Protein AF-A0A2I0R684-F1 (afdb_monomer)

Sequence (106 aa):
MKKSKRINSLRTTIFYTMIIFLVACSAKPKADFSWTPLEPKAGEEVSFNNLSIDAKKYSWNLGNMSISDDDNPVHVYESAGEHIIDLTASKGLRSDTKTKTIIITE

Nearest PDB structures (foldseek):
  1l0q-assembly4_D  TM=9.367E-01  e=4.112E-07  Methanosarcina mazei S-6
  6aem-assembly2_B  TM=8.739E-01  e=1.362E-05  Vibrio anguillarum
  2kzw-assembly1_A  TM=8.003E-01  e=1.136E-04  Methanosarcina mazei
  7kv7-assembly1_AAA  TM=8.764E-01  e=5.575E-04  Bacteroides fluxus YIT 12057
  7wmp-assembly1_B  TM=5.508E-01  e=5.750E-03  Helicobacter phage KHP30

Organism: NCBI:txid2058658

Radius of gyration: 23.45 Å; Cα contacts (8 Å, |Δi|>4): 205; chains: 1; bounding box: 71×17×56 Å

Foldseek 3Di:
DDPPDPPVVVVVVVVVVVVVVVPPPQDFKAWDKDWPPQAAAAQDKIKIATPIDSFDWKWKDFAPNDIDGDNIDIDGHNDFAKGKMKIWGGDPPHIDIDIDIGTHHD

Structure (mmCIF, N/CA/C/O backbone):
data_AF-A0A2I0R684-F1
#
_entry.id   AF-A0A2I0R684-F1
#
loop_
_atom_site.group_PDB
_atom_site.id
_atom_site.type_symbol
_atom_site.label_atom_id
_atom_site.label_alt_id
_atom_site.label_comp_id
_atom_site.label_asym_id
_atom_site.label_entity_id
_atom_site.label_seq_id
_atom_site.pdbx_PDB_ins_code
_atom_site.Cartn_x
_atom_site.Cartn_y
_atom_site.Cartn_z
_atom_site.occupancy
_atom_site.B_iso_or_equiv
_atom_site.auth_seq_id
_atom_site.auth_comp_id
_atom_site.auth_asym_id
_atom_site.auth_atom_id
_atom_site.pdbx_PDB_model_num
ATOM 1 N N . MET A 1 1 ? 57.285 -2.534 -39.889 1.00 48.91 1 MET A N 1
ATOM 2 C CA . MET A 1 1 ? 56.121 -3.358 -39.488 1.00 48.91 1 MET A CA 1
ATOM 3 C C . MET A 1 1 ? 55.386 -2.697 -38.311 1.00 48.91 1 MET A C 1
ATOM 5 O O . MET A 1 1 ? 55.721 -2.956 -37.169 1.00 48.91 1 MET A O 1
ATOM 9 N N . LYS A 1 2 ? 54.456 -1.758 -38.556 1.00 50.09 2 LYS A N 1
ATOM 10 C CA . LYS A 1 2 ? 53.633 -1.104 -37.506 1.00 50.09 2 LYS A CA 1
ATOM 11 C C . LYS A 1 2 ? 52.315 -0.591 -38.115 1.00 50.09 2 LYS A C 1
ATOM 13 O O . LYS A 1 2 ? 52.110 0.602 -38.283 1.00 50.09 2 LYS A O 1
ATOM 18 N N . LYS A 1 3 ? 51.420 -1.505 -38.492 1.00 47.38 3 LYS A N 1
ATOM 19 C CA . LYS A 1 3 ? 50.031 -1.182 -38.870 1.00 47.38 3 LYS A CA 1
ATOM 20 C C . LYS A 1 3 ? 49.087 -2.259 -38.335 1.00 47.38 3 LYS A C 1
ATOM 22 O O . LYS A 1 3 ? 48.511 -3.013 -39.097 1.00 47.38 3 LYS A O 1
ATOM 27 N N . SER A 1 4 ? 48.966 -2.368 -37.014 1.00 52.47 4 SER A N 1
ATOM 28 C CA . SER A 1 4 ? 47.853 -3.104 -36.393 1.00 52.47 4 SER A CA 1
ATOM 29 C C . SER A 1 4 ? 47.712 -2.734 -34.916 1.00 52.47 4 SER A C 1
ATOM 31 O O . SER A 1 4 ? 48.008 -3.511 -34.018 1.00 52.47 4 SER A O 1
ATOM 33 N N . LYS A 1 5 ? 47.342 -1.480 -34.639 1.00 51.53 5 LYS A N 1
ATOM 34 C CA . LYS A 1 5 ? 46.867 -1.076 -33.300 1.00 51.53 5 LYS A CA 1
ATOM 35 C C . LYS A 1 5 ? 45.557 -0.281 -33.328 1.00 51.53 5 LYS A C 1
ATOM 37 O O . LYS A 1 5 ? 45.012 0.013 -32.276 1.00 51.53 5 LYS A O 1
ATOM 42 N N . ARG A 1 6 ? 45.013 0.033 -34.513 1.00 53.38 6 ARG A N 1
ATOM 43 C CA . ARG A 1 6 ? 43.785 0.840 -34.660 1.00 53.38 6 ARG A CA 1
ATOM 44 C C . ARG A 1 6 ? 42.494 0.029 -34.848 1.00 53.38 6 ARG A C 1
ATOM 46 O O . ARG A 1 6 ? 41.430 0.623 -34.904 1.00 53.38 6 ARG A O 1
ATOM 5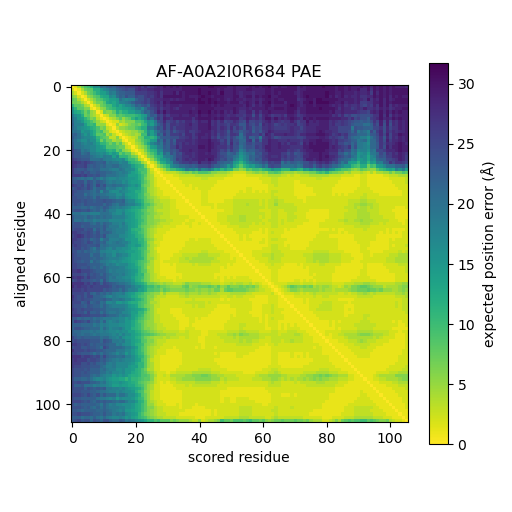3 N N . ILE A 1 7 ? 42.562 -1.305 -34.900 1.00 51.78 7 ILE A N 1
ATOM 54 C CA . ILE A 1 7 ? 41.391 -2.167 -35.178 1.00 51.78 7 ILE A CA 1
ATOM 55 C C . ILE A 1 7 ? 40.772 -2.754 -33.889 1.00 51.78 7 ILE A C 1
ATOM 57 O O . ILE A 1 7 ? 39.577 -3.032 -33.852 1.00 51.78 7 ILE A O 1
ATOM 61 N N . ASN A 1 8 ? 41.535 -2.845 -32.791 1.00 43.12 8 ASN A N 1
ATOM 62 C CA . ASN A 1 8 ? 41.051 -3.413 -31.521 1.00 43.12 8 ASN A CA 1
ATOM 63 C C . ASN A 1 8 ? 40.379 -2.385 -30.598 1.00 43.12 8 ASN A C 1
ATOM 65 O O . ASN A 1 8 ? 39.687 -2.774 -29.669 1.00 43.12 8 ASN A O 1
ATOM 69 N N . SER A 1 9 ? 40.555 -1.085 -30.858 1.00 54.78 9 SER A N 1
ATOM 70 C CA . SER A 1 9 ? 39.943 -0.018 -30.052 1.00 54.78 9 SER A CA 1
ATOM 71 C C . SER A 1 9 ? 38.490 0.258 -30.441 1.00 54.78 9 SER A C 1
ATOM 73 O O . SER A 1 9 ? 37.718 0.692 -29.599 1.00 54.78 9 SER A O 1
ATOM 75 N N . LEU A 1 10 ? 38.102 0.001 -31.695 1.00 49.41 10 LEU A N 1
ATOM 76 C CA . LEU A 1 10 ? 36.754 0.301 -32.189 1.00 49.41 10 LEU A CA 1
ATOM 77 C C . LEU A 1 10 ? 35.751 -0.804 -31.831 1.00 49.41 10 LEU A C 1
ATOM 79 O O . LEU A 1 10 ? 34.600 -0.510 -31.544 1.00 49.41 10 LEU A O 1
ATOM 83 N N . ARG A 1 11 ? 36.193 -2.070 -31.783 1.00 58.22 11 ARG A N 1
ATOM 84 C CA . ARG A 1 11 ? 35.354 -3.223 -31.407 1.00 58.22 11 ARG A CA 1
ATOM 85 C C . ARG A 1 11 ? 34.887 -3.163 -29.954 1.00 58.22 11 ARG A C 1
ATOM 87 O O . ARG A 1 11 ? 33.728 -3.450 -29.684 1.00 58.22 11 ARG A O 1
ATOM 94 N N . THR A 1 12 ? 35.758 -2.732 -29.045 1.00 52.97 12 THR A N 1
ATOM 95 C CA . THR A 1 12 ? 35.425 -2.572 -27.624 1.00 52.97 12 THR A CA 1
ATOM 96 C C . THR A 1 12 ? 34.512 -1.370 -27.406 1.00 52.97 12 THR A C 1
ATOM 98 O O . THR A 1 12 ? 33.521 -1.494 -26.700 1.00 52.97 12 THR A O 1
ATOM 101 N N . THR A 1 13 ? 34.771 -0.234 -28.067 1.00 55.47 13 THR A N 1
ATOM 102 C CA . THR A 1 13 ? 33.887 0.939 -27.993 1.00 55.47 13 THR A CA 1
ATOM 103 C C . THR A 1 13 ? 32.522 0.668 -28.614 1.00 55.47 13 THR A C 1
ATOM 105 O O . THR A 1 13 ? 31.542 1.055 -28.006 1.00 55.47 13 THR A O 1
ATOM 108 N N . ILE A 1 14 ? 32.427 -0.031 -29.752 1.00 55.34 14 ILE A N 1
ATOM 109 C CA . ILE A 1 14 ? 31.143 -0.398 -30.375 1.00 55.34 14 ILE A CA 1
ATOM 110 C C . ILE A 1 14 ? 30.334 -1.338 -29.471 1.00 55.34 14 ILE A C 1
ATOM 112 O O . ILE A 1 14 ? 29.132 -1.151 -29.346 1.00 55.34 14 ILE A O 1
ATOM 116 N N . PHE A 1 15 ? 30.965 -2.302 -28.792 1.00 57.34 15 PHE A N 1
ATOM 117 C CA . PHE A 1 15 ? 30.269 -3.137 -27.804 1.00 57.34 15 PHE A CA 1
ATOM 118 C C . PHE A 1 15 ? 29.835 -2.327 -26.577 1.00 57.34 15 PHE A C 1
ATOM 120 O O . PHE A 1 15 ? 28.708 -2.479 -26.126 1.00 57.34 15 PHE A O 1
ATOM 127 N N . TYR A 1 16 ? 30.686 -1.433 -26.064 1.00 55.34 16 TYR A N 1
ATOM 128 C CA . TYR A 1 16 ? 30.346 -0.557 -24.939 1.00 55.34 16 TYR A CA 1
ATOM 129 C C . TYR A 1 16 ? 29.248 0.451 -25.294 1.00 55.34 16 TYR A C 1
ATOM 131 O O . TYR A 1 16 ? 28.333 0.632 -24.504 1.00 55.34 16 TYR A O 1
ATOM 139 N N . THR A 1 17 ? 29.277 1.078 -26.472 1.00 57.62 17 THR A N 1
ATOM 140 C CA . THR A 1 17 ? 28.223 2.002 -26.909 1.00 57.62 17 THR A CA 1
ATOM 141 C C . THR A 1 17 ? 26.946 1.259 -27.272 1.00 57.62 17 THR A C 1
ATOM 143 O O . THR A 1 17 ? 25.881 1.756 -26.947 1.00 57.62 17 THR A O 1
ATOM 146 N N . MET A 1 18 ? 27.011 0.057 -27.849 1.00 54.44 18 MET A N 1
ATOM 147 C CA . MET A 1 18 ? 25.839 -0.793 -28.089 1.00 54.44 18 MET A CA 1
ATOM 148 C C . MET A 1 18 ? 25.226 -1.308 -26.776 1.00 54.44 18 MET A C 1
ATOM 150 O O . MET A 1 18 ? 24.007 -1.328 -26.662 1.00 54.44 18 MET A O 1
ATOM 154 N N . ILE A 1 19 ? 26.040 -1.635 -25.762 1.00 54.41 19 ILE A N 1
ATOM 155 C CA . ILE A 1 19 ? 25.589 -1.968 -24.396 1.00 54.41 19 ILE A CA 1
ATOM 156 C C . ILE A 1 19 ? 24.979 -0.741 -23.697 1.00 54.41 19 ILE A C 1
ATOM 158 O O . ILE A 1 19 ? 23.944 -0.865 -23.049 1.00 54.41 19 ILE A O 1
ATOM 162 N N . ILE A 1 20 ? 25.566 0.450 -23.861 1.00 52.94 20 ILE A N 1
ATOM 163 C CA . ILE A 1 20 ? 25.057 1.708 -23.282 1.00 52.94 20 ILE A CA 1
ATOM 164 C C . ILE A 1 20 ? 23.783 2.187 -24.010 1.00 52.94 20 ILE A C 1
ATOM 166 O O . ILE A 1 20 ? 22.908 2.775 -23.381 1.00 52.94 20 ILE A O 1
ATOM 170 N N . PHE A 1 21 ? 23.623 1.878 -25.303 1.00 50.19 21 PHE A N 1
ATOM 171 C CA . PHE A 1 21 ? 22.426 2.189 -26.100 1.00 50.19 21 PHE 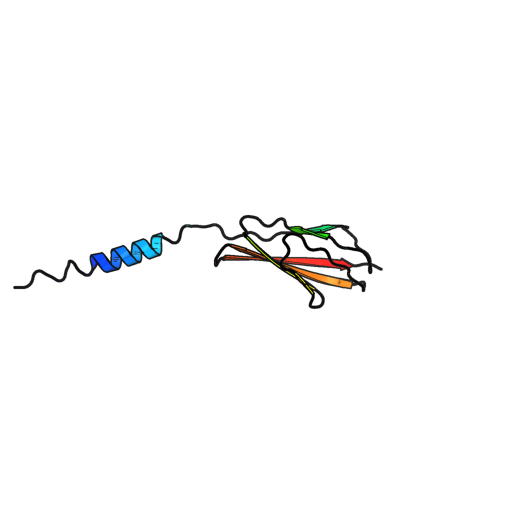A CA 1
ATOM 172 C C . PHE A 1 21 ? 21.302 1.147 -25.938 1.00 50.19 21 PHE A C 1
ATOM 174 O O . PHE A 1 21 ? 20.147 1.441 -26.237 1.00 50.19 21 PHE A O 1
ATOM 181 N N . LEU A 1 22 ? 21.606 -0.053 -25.418 1.00 49.78 22 LEU A N 1
ATOM 182 C CA . LEU A 1 22 ? 20.600 -1.071 -25.081 1.00 49.78 22 LEU A CA 1
ATOM 183 C C . LEU A 1 22 ? 19.834 -0.760 -23.788 1.00 49.78 22 LEU A C 1
ATOM 185 O O . LEU A 1 22 ? 18.901 -1.483 -23.433 1.00 49.78 22 LEU A O 1
ATOM 189 N N . VAL A 1 23 ? 20.180 0.326 -23.090 1.00 57.75 23 VAL A N 1
ATOM 190 C CA . VAL A 1 23 ? 19.320 0.901 -22.055 1.00 57.75 23 VAL A CA 1
ATOM 191 C C . VAL A 1 23 ? 18.203 1.661 -22.762 1.00 57.75 23 VAL A C 1
ATOM 193 O O . VAL A 1 23 ? 18.174 2.889 -22.812 1.00 57.75 23 VAL A O 1
ATOM 196 N N . ALA A 1 24 ? 17.270 0.904 -23.340 1.00 55.91 24 ALA A N 1
ATOM 197 C CA . ALA A 1 24 ? 15.999 1.440 -23.781 1.00 55.91 24 ALA A CA 1
ATOM 198 C C . ALA A 1 24 ? 15.414 2.279 -22.636 1.00 55.91 24 ALA A C 1
ATOM 200 O O . ALA A 1 24 ? 15.396 1.851 -21.472 1.00 55.91 24 ALA A O 1
ATOM 201 N N . CYS A 1 25 ? 14.959 3.482 -22.978 1.00 53.25 25 CYS A N 1
ATOM 202 C CA . CYS A 1 25 ? 14.196 4.373 -22.118 1.00 53.25 25 CYS A CA 1
ATOM 203 C C . CYS A 1 25 ? 12.858 3.698 -21.758 1.00 53.25 25 CYS A C 1
ATOM 205 O O . CYS A 1 25 ? 11.803 4.058 -22.264 1.00 53.25 25 CYS A O 1
ATOM 207 N N . SER A 1 26 ? 12.884 2.635 -20.953 1.00 63.00 26 SER A N 1
ATOM 208 C CA . SER A 1 26 ? 11.675 2.115 -20.332 1.00 63.00 26 SER A CA 1
ATOM 209 C C . SER A 1 26 ? 11.309 3.116 -19.254 1.00 63.00 26 SER A C 1
ATOM 211 O O . SER A 1 26 ? 12.113 3.363 -18.347 1.00 63.00 26 SER A O 1
ATOM 213 N N . ALA A 1 27 ? 10.114 3.689 -19.375 1.00 78.06 27 ALA A N 1
ATOM 214 C CA . ALA A 1 27 ? 9.525 4.514 -18.337 1.00 78.06 27 ALA A CA 1
ATOM 215 C C . ALA A 1 27 ? 9.608 3.779 -16.988 1.00 78.06 27 ALA A C 1
ATOM 217 O O . ALA A 1 27 ? 9.550 2.544 -16.928 1.00 78.06 27 ALA A O 1
ATOM 218 N N . LYS A 1 28 ? 9.838 4.534 -15.910 1.00 88.12 28 LYS A N 1
ATOM 219 C CA . LYS A 1 28 ? 9.709 3.979 -14.563 1.00 88.12 28 LYS A CA 1
ATOM 220 C C . LYS A 1 28 ? 8.221 3.717 -14.285 1.00 88.12 28 LYS A C 1
ATOM 222 O O . LYS A 1 28 ? 7.398 4.496 -14.777 1.00 88.12 28 LYS A O 1
ATOM 227 N N . PRO A 1 29 ? 7.874 2.677 -13.508 1.00 96.31 29 PRO A N 1
ATOM 228 C CA . PRO A 1 29 ? 6.513 2.540 -13.013 1.00 96.31 29 PRO A CA 1
ATOM 229 C C . PRO A 1 29 ? 6.107 3.802 -12.242 1.00 96.31 29 PRO A C 1
ATOM 231 O O . PRO A 1 29 ? 6.958 4.537 -11.735 1.00 96.31 29 PRO A O 1
ATOM 234 N N . LYS A 1 30 ? 4.806 4.056 -12.166 1.00 97.31 30 LYS A N 1
ATOM 235 C CA . LYS A 1 30 ? 4.224 5.084 -11.304 1.00 97.31 30 LYS A CA 1
ATOM 236 C C . LYS A 1 30 ? 3.301 4.390 -10.320 1.00 97.31 30 LYS A C 1
ATOM 238 O O . LYS A 1 30 ? 2.295 3.835 -10.755 1.00 97.31 30 LYS A O 1
ATOM 243 N N . ALA A 1 31 ? 3.638 4.423 -9.038 1.00 98.50 31 ALA A N 1
ATOM 244 C CA . ALA A 1 31 ? 2.803 3.831 -8.004 1.00 98.50 31 ALA A CA 1
ATOM 245 C C . ALA A 1 31 ? 1.635 4.763 -7.656 1.00 98.50 31 ALA A C 1
ATOM 247 O O . ALA A 1 31 ? 1.815 5.966 -7.441 1.00 98.50 31 ALA A O 1
ATOM 248 N N . ASP A 1 32 ? 0.431 4.207 -7.595 1.00 98.62 32 ASP A N 1
ATOM 249 C CA . ASP A 1 32 ? -0.739 4.870 -7.024 1.00 98.62 32 ASP A CA 1
ATOM 250 C C . ASP A 1 32 ? -1.766 3.825 -6.590 1.00 98.62 32 ASP A C 1
ATOM 252 O O . ASP A 1 32 ? -1.758 2.695 -7.079 1.00 98.62 32 ASP A O 1
ATOM 256 N N . PHE A 1 33 ? -2.647 4.197 -5.670 1.00 98.75 33 PHE A N 1
ATOM 257 C CA . PHE A 1 33 ? -3.690 3.306 -5.168 1.00 98.75 33 PHE A CA 1
ATOM 258 C C . PHE A 1 33 ? -4.844 4.062 -4.519 1.00 98.75 33 PHE A C 1
ATOM 260 O O . PHE A 1 33 ? -4.728 5.237 -4.178 1.00 98.75 33 PHE A O 1
ATOM 267 N N . SER A 1 34 ? -5.952 3.373 -4.308 1.00 98.62 34 SER A N 1
ATOM 268 C CA . SER A 1 34 ? -7.086 3.819 -3.502 1.00 98.62 34 SER A CA 1
ATOM 269 C C . SER A 1 34 ? -7.516 2.700 -2.557 1.00 98.62 34 SER A C 1
ATOM 271 O O . SER A 1 34 ? -6.993 1.590 -2.632 1.00 98.62 34 SER A O 1
ATOM 273 N N . TRP A 1 35 ? -8.477 2.978 -1.685 1.00 98.56 35 TRP A N 1
ATOM 274 C CA . TRP A 1 35 ? -9.105 1.969 -0.839 1.00 98.56 35 TRP A CA 1
ATOM 275 C C . TRP A 1 35 ? -10.616 2.196 -0.757 1.00 98.56 35 TRP A C 1
ATOM 277 O O . TRP A 1 35 ? -11.128 3.236 -1.181 1.00 98.56 35 TRP A O 1
ATOM 287 N N . THR A 1 36 ? -11.347 1.200 -0.270 1.00 98.12 36 THR A N 1
ATOM 288 C CA . THR A 1 36 ? -12.788 1.267 -0.003 1.00 98.12 36 THR A CA 1
ATOM 289 C C . THR A 1 36 ? -13.091 0.441 1.249 1.00 98.12 36 THR A C 1
ATOM 291 O O . THR A 1 36 ? -12.533 -0.652 1.361 1.00 98.12 36 THR A O 1
ATOM 294 N N . PRO A 1 37 ? -13.944 0.931 2.168 1.00 98.06 37 PRO A N 1
ATOM 295 C CA . PRO A 1 37 ? -14.674 2.213 2.140 1.00 98.06 37 PRO A CA 1
ATOM 296 C C . PRO A 1 37 ? -13.769 3.440 2.360 1.00 98.06 37 PRO A C 1
ATOM 298 O O . PRO A 1 37 ? -12.621 3.302 2.760 1.00 98.06 37 PRO A O 1
ATOM 301 N N . LEU A 1 38 ? -14.264 4.649 2.058 1.00 96.62 38 LEU A N 1
ATOM 302 C CA . LEU A 1 38 ? -13.485 5.891 2.216 1.00 96.62 38 LEU A CA 1
ATOM 303 C C . LEU A 1 38 ? -13.196 6.213 3.693 1.00 96.62 38 LEU A C 1
ATOM 305 O O . LEU A 1 38 ? -12.120 6.718 4.006 1.00 96.62 38 LEU A O 1
ATOM 309 N N . GLU A 1 39 ? -14.148 5.884 4.566 1.00 97.25 39 GLU A N 1
ATOM 310 C CA . GLU A 1 39 ? -14.102 6.074 6.020 1.00 97.25 39 GLU A CA 1
ATOM 311 C C . GLU A 1 39 ? -14.324 4.715 6.712 1.00 97.25 39 GLU A C 1
ATOM 313 O O . GLU A 1 39 ? -15.436 4.423 7.152 1.00 97.25 39 GLU A O 1
ATOM 318 N N . PRO A 1 40 ? -13.309 3.835 6.720 1.00 97.75 40 PRO A N 1
ATOM 319 C CA . PRO A 1 40 ? -13.410 2.504 7.317 1.00 97.75 40 PRO A CA 1
ATOM 320 C C . PRO A 1 40 ? -13.428 2.539 8.844 1.00 97.75 40 PRO A C 1
ATOM 322 O O . PRO A 1 40 ? -12.775 3.377 9.476 1.00 97.75 40 PRO A O 1
ATOM 325 N N . LYS A 1 41 ? -14.114 1.558 9.429 1.00 98.12 41 LYS A N 1
ATOM 326 C CA . LYS A 1 41 ? -14.168 1.351 10.880 1.00 98.12 41 LYS A CA 1
ATOM 327 C C . LYS A 1 41 ? -13.299 0.191 11.341 1.00 98.12 41 LYS A C 1
ATOM 329 O O . LYS A 1 41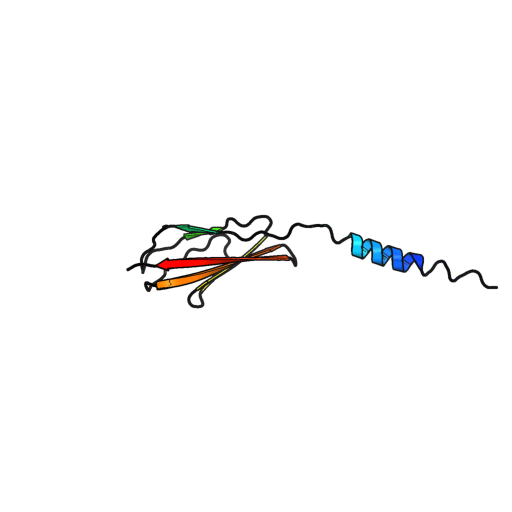 ? -12.949 -0.696 10.564 1.00 98.12 41 LYS A O 1
ATOM 334 N N . ALA A 1 42 ? -12.968 0.184 12.625 1.00 97.88 42 ALA A N 1
ATOM 335 C CA . ALA A 1 42 ? -12.294 -0.939 13.251 1.00 97.88 42 ALA A CA 1
ATOM 336 C C . ALA A 1 42 ? -13.125 -2.227 13.080 1.00 97.88 42 ALA A C 1
ATOM 338 O O . ALA A 1 42 ? -14.341 -2.233 13.275 1.00 97.88 42 ALA A O 1
ATOM 339 N N . GLY A 1 43 ? -12.468 -3.314 12.676 1.00 97.06 43 GLY A N 1
ATOM 340 C CA . GLY A 1 43 ? -13.106 -4.593 12.352 1.00 97.06 43 GLY A CA 1
ATOM 341 C C . GLY A 1 43 ? -13.797 -4.641 10.983 1.00 97.06 43 GLY A C 1
ATOM 342 O O . GLY A 1 43 ? -14.345 -5.681 10.619 1.00 97.06 43 GLY A O 1
ATOM 343 N N . GLU A 1 44 ? -13.773 -3.553 10.207 1.00 97.62 44 GLU A N 1
ATOM 344 C CA . GLU A 1 44 ? -14.275 -3.537 8.834 1.00 97.62 44 GLU A CA 1
ATOM 345 C C . GLU A 1 44 ? -13.199 -3.989 7.839 1.00 97.62 44 GLU A C 1
ATOM 347 O O . GLU A 1 44 ? -11.998 -3.762 8.012 1.00 97.62 44 GLU A O 1
ATOM 352 N N . GLU A 1 45 ? -13.650 -4.633 6.766 1.00 97.88 45 GLU A N 1
ATOM 353 C CA . GLU A 1 45 ? -12.798 -5.031 5.658 1.00 97.88 45 GLU A CA 1
ATOM 354 C C . GLU A 1 45 ? -12.469 -3.830 4.758 1.00 97.88 45 GLU A C 1
ATOM 356 O O . GLU A 1 45 ? -13.352 -3.183 4.194 1.00 97.88 45 GLU A O 1
ATOM 361 N N . VAL A 1 46 ? -11.176 -3.558 4.586 1.00 98.38 46 VAL A N 1
ATOM 362 C CA . VAL A 1 46 ? -10.647 -2.533 3.686 1.00 98.38 46 VAL A CA 1
ATOM 363 C C . VAL A 1 46 ? -10.084 -3.201 2.440 1.00 98.38 46 VAL A C 1
ATOM 365 O O . VAL A 1 46 ? -9.106 -3.947 2.494 1.00 98.38 46 VAL A O 1
ATOM 368 N N . SER A 1 47 ? -10.684 -2.893 1.294 1.00 98.56 47 SER A N 1
ATOM 369 C CA . SER A 1 47 ? -10.203 -3.328 -0.016 1.00 98.56 47 SER A CA 1
ATOM 370 C C . SER A 1 47 ? -9.283 -2.276 -0.621 1.00 98.56 47 SER A C 1
ATOM 372 O O . SER A 1 47 ? -9.704 -1.137 -0.836 1.00 98.56 47 SER A O 1
ATOM 374 N N . PHE A 1 48 ? -8.047 -2.649 -0.944 1.00 98.62 48 PHE A N 1
ATOM 375 C CA . PHE A 1 48 ? -7.094 -1.783 -1.634 1.00 98.62 48 PHE A CA 1
ATOM 376 C C . PHE A 1 48 ? -7.144 -2.026 -3.140 1.00 98.62 48 PHE A C 1
ATOM 378 O O . PHE A 1 48 ? -7.092 -3.160 -3.606 1.00 98.62 48 PHE A O 1
ATOM 385 N N . ASN A 1 49 ? -7.209 -0.942 -3.910 1.00 98.38 49 ASN A N 1
ATOM 386 C CA . ASN A 1 49 ? -7.232 -0.985 -5.366 1.00 98.38 49 ASN A CA 1
ATOM 387 C C . ASN A 1 49 ? -5.987 -0.309 -5.941 1.00 98.38 49 ASN A C 1
ATOM 389 O O . ASN A 1 49 ? -5.728 0.877 -5.719 1.00 98.38 49 ASN A O 1
ATOM 393 N N . ASN A 1 50 ? -5.229 -1.069 -6.712 1.00 98.38 50 ASN A N 1
ATOM 394 C CA . ASN A 1 50 ? -3.996 -0.643 -7.339 1.00 98.38 50 ASN A CA 1
ATOM 395 C C . ASN A 1 50 ? -4.264 0.156 -8.612 1.00 98.38 50 ASN A C 1
ATOM 397 O O . ASN A 1 50 ? -4.909 -0.307 -9.550 1.00 98.38 50 ASN A O 1
ATOM 401 N N . LEU A 1 51 ? -3.725 1.370 -8.648 1.00 98.50 51 LEU A N 1
ATOM 402 C CA . LEU A 1 51 ? -3.836 2.308 -9.764 1.00 98.50 51 LEU A CA 1
ATOM 403 C C . LEU A 1 51 ? -2.473 2.556 -10.424 1.00 98.5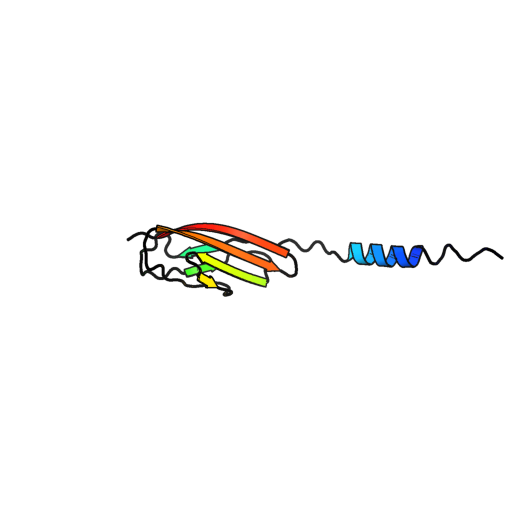0 51 LEU A C 1
ATOM 405 O O . LEU A 1 51 ? -2.290 3.536 -11.151 1.00 98.50 51 LEU A O 1
ATOM 409 N N . SER A 1 52 ? -1.498 1.689 -10.150 1.00 98.12 52 SER A N 1
ATOM 410 C CA . SER A 1 52 ? -0.136 1.846 -10.637 1.00 98.12 52 SER A CA 1
ATOM 411 C C . SER A 1 52 ? -0.054 1.655 -12.146 1.00 98.12 52 SER A C 1
ATOM 413 O O . SER A 1 52 ? -0.665 0.759 -12.727 1.00 98.12 52 SER A O 1
ATOM 415 N N . ILE A 1 53 ? 0.780 2.468 -12.786 1.00 96.62 53 ILE A N 1
ATOM 416 C CA . ILE A 1 53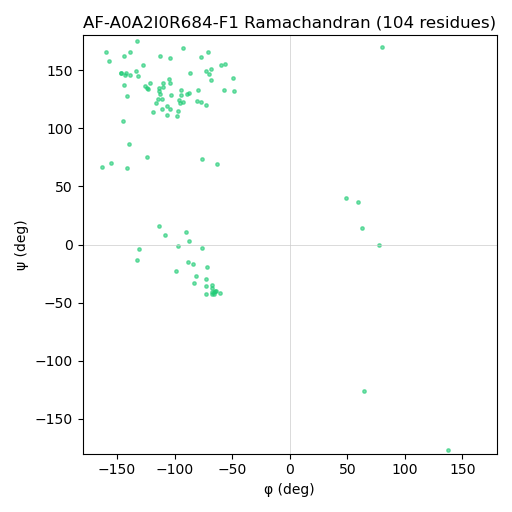 ? 0.981 2.462 -14.235 1.00 96.62 53 ILE A CA 1
ATOM 417 C C . ILE A 1 53 ? 2.378 1.923 -14.543 1.00 96.62 53 ILE A C 1
ATOM 419 O O . ILE A 1 53 ? 3.352 2.267 -13.877 1.00 96.62 53 ILE A O 1
ATOM 423 N N . ASP A 1 54 ? 2.469 1.096 -15.583 1.00 95.12 54 ASP A N 1
ATOM 424 C CA . ASP A 1 54 ? 3.711 0.503 -16.092 1.00 95.12 54 ASP A CA 1
ATOM 425 C C . ASP A 1 54 ? 4.492 -0.367 -15.084 1.00 95.12 54 ASP A C 1
ATOM 427 O O . ASP A 1 54 ? 5.723 -0.398 -15.080 1.00 95.12 54 ASP A O 1
ATOM 431 N N . ALA A 1 55 ? 3.771 -1.114 -14.244 1.00 96.38 55 ALA A N 1
ATOM 432 C CA . ALA A 1 55 ? 4.322 -2.071 -13.285 1.00 96.38 55 ALA A CA 1
ATOM 433 C C . ALA A 1 55 ? 3.966 -3.528 -13.640 1.00 96.38 55 ALA A C 1
ATOM 435 O O . ALA A 1 55 ? 3.090 -3.793 -14.464 1.00 96.38 55 ALA A O 1
ATOM 436 N N . LYS A 1 56 ? 4.702 -4.480 -13.058 1.00 95.94 56 LYS A N 1
ATOM 437 C CA . LYS A 1 56 ? 4.505 -5.934 -13.220 1.00 95.94 56 LYS A CA 1
ATOM 438 C C . LYS A 1 56 ? 4.511 -6.711 -11.906 1.00 95.94 56 LYS A C 1
ATOM 440 O O . LYS A 1 56 ? 4.190 -7.892 -11.919 1.00 95.94 56 LYS A O 1
ATOM 445 N N . LYS A 1 57 ? 4.949 -6.082 -10.820 1.00 97.69 57 LYS A N 1
ATOM 446 C CA . LYS A 1 57 ? 4.990 -6.648 -9.475 1.00 97.69 57 LYS A CA 1
ATOM 447 C C . LYS A 1 57 ? 4.629 -5.563 -8.478 1.00 97.69 57 LYS A C 1
ATOM 449 O O . LYS A 1 57 ? 5.000 -4.401 -8.687 1.00 97.69 57 LYS A O 1
ATOM 454 N N . TYR A 1 58 ? 3.988 -5.974 -7.398 1.00 98.38 58 TYR A N 1
ATOM 455 C CA . TYR A 1 58 ? 3.504 -5.101 -6.343 1.00 98.38 58 TYR A CA 1
ATOM 456 C C . TYR A 1 58 ? 3.926 -5.675 -5.003 1.00 98.38 58 TYR A C 1
ATOM 458 O O . TYR A 1 58 ? 4.023 -6.887 -4.854 1.00 98.38 58 TYR A O 1
ATOM 466 N N . SER A 1 59 ? 4.234 -4.789 -4.070 1.00 98.44 59 SER A N 1
ATOM 467 C CA . SER A 1 59 ? 4.465 -5.149 -2.683 1.00 98.44 59 SER A CA 1
ATOM 468 C C . SER A 1 59 ? 3.867 -4.056 -1.821 1.00 98.44 59 SER A C 1
ATOM 470 O O . SER A 1 59 ? 4.113 -2.866 -2.047 1.00 98.44 59 SER A O 1
ATOM 472 N N . TRP A 1 60 ? 3.044 -4.473 -0.880 1.00 98.62 60 TRP A N 1
ATOM 473 C CA . TRP A 1 60 ? 2.286 -3.626 0.012 1.00 98.62 60 TRP A CA 1
ATOM 474 C C . TRP A 1 60 ? 2.845 -3.754 1.416 1.00 98.62 60 TRP A C 1
ATOM 476 O O . TRP A 1 60 ? 3.054 -4.862 1.904 1.00 98.62 60 TRP A O 1
ATOM 486 N N . ASN A 1 61 ? 3.012 -2.623 2.085 1.00 98.25 61 ASN A N 1
ATOM 487 C CA . ASN A 1 61 ? 3.053 -2.540 3.534 1.00 98.25 61 ASN A CA 1
ATOM 488 C C . ASN A 1 61 ? 1.728 -1.922 3.972 1.00 98.25 61 ASN A C 1
ATOM 490 O O . ASN A 1 61 ? 1.466 -0.756 3.685 1.00 98.25 61 ASN A O 1
ATOM 494 N N . LEU A 1 62 ? 0.885 -2.717 4.621 1.00 97.50 62 LEU A N 1
ATOM 495 C CA . LEU A 1 62 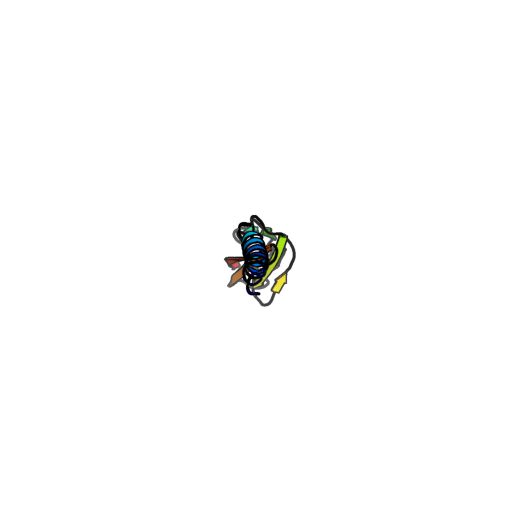? -0.462 -2.335 5.044 1.00 97.50 62 LEU A CA 1
ATOM 496 C C . LEU A 1 62 ? -0.470 -1.726 6.457 1.00 97.50 62 LEU A C 1
ATOM 498 O O . LEU A 1 62 ? -1.535 -1.527 7.038 1.00 97.50 62 LEU A O 1
ATOM 502 N N . GLY A 1 63 ? 0.706 -1.419 7.012 1.00 92.38 63 GLY A N 1
ATOM 503 C CA . GLY A 1 63 ? 0.866 -1.008 8.403 1.00 92.38 63 GLY A CA 1
ATOM 504 C C . GLY A 1 63 ? 0.860 -2.207 9.357 1.00 92.38 63 GLY A C 1
ATOM 505 O O . GLY A 1 63 ? 0.592 -3.341 8.967 1.00 92.38 63 GLY A O 1
ATOM 506 N N . ASN A 1 64 ? 1.212 -1.975 10.625 1.00 86.06 64 ASN A N 1
ATOM 507 C CA . ASN A 1 64 ? 1.202 -2.996 11.689 1.00 86.06 64 ASN A CA 1
ATOM 508 C C . ASN A 1 64 ? 1.901 -4.317 11.328 1.00 86.06 64 ASN A C 1
ATOM 510 O O . ASN A 1 64 ? 1.421 -5.394 11.672 1.00 86.06 64 ASN A O 1
ATOM 514 N N . MET A 1 65 ? 3.039 -4.239 10.628 1.00 87.62 65 MET A N 1
ATOM 515 C CA . MET A 1 65 ? 3.815 -5.404 10.168 1.00 87.62 65 MET A CA 1
ATOM 516 C C . MET A 1 65 ? 3.075 -6.315 9.170 1.00 87.62 65 MET A C 1
ATOM 518 O O . MET A 1 65 ? 3.534 -7.425 8.907 1.00 87.62 65 MET A O 1
ATOM 522 N N . SER A 1 66 ? 1.961 -5.860 8.595 1.00 93.50 66 SER A N 1
ATOM 523 C CA . SER A 1 66 ? 1.221 -6.596 7.571 1.00 93.50 66 SER A CA 1
ATOM 524 C C . SER A 1 66 ? 1.744 -6.248 6.183 1.00 93.50 66 SER A C 1
ATOM 526 O O . SER A 1 66 ? 1.864 -5.075 5.830 1.00 93.50 66 SER A O 1
ATOM 528 N N . ILE A 1 67 ? 2.041 -7.273 5.386 1.00 97.06 67 ILE A N 1
ATOM 529 C CA . ILE A 1 67 ? 2.508 -7.131 4.005 1.00 97.06 67 ILE A CA 1
ATOM 530 C C . ILE A 1 67 ? 1.658 -7.971 3.053 1.00 97.06 67 ILE A C 1
ATOM 532 O O . ILE A 1 67 ? 1.078 -8.975 3.464 1.00 97.06 67 ILE A O 1
ATOM 536 N N . SER A 1 68 ? 1.603 -7.578 1.783 1.00 97.75 68 SER A N 1
ATOM 537 C CA . SER A 1 68 ? 0.986 -8.379 0.721 1.00 97.75 68 SER A CA 1
ATOM 538 C C . SER A 1 68 ? 1.714 -8.177 -0.606 1.00 97.75 68 SER A C 1
ATOM 540 O O . SER A 1 68 ? 2.210 -7.089 -0.879 1.00 97.75 68 SER A O 1
ATOM 542 N N . ASP A 1 69 ? 1.751 -9.212 -1.440 1.00 97.81 69 ASP A N 1
ATOM 543 C CA . ASP A 1 69 ? 2.247 -9.140 -2.819 1.00 97.81 69 ASP A CA 1
ATOM 544 C C . ASP A 1 69 ? 1.105 -9.241 -3.850 1.00 97.81 69 ASP A C 1
ATOM 546 O O . ASP A 1 69 ? 1.353 -9.345 -5.053 1.00 97.81 69 ASP A O 1
ATOM 550 N N . ASP A 1 70 ? -0.151 -9.211 -3.387 1.00 98.19 70 ASP A N 1
ATOM 551 C CA . ASP A 1 70 ? -1.323 -9.236 -4.257 1.00 98.19 70 ASP A CA 1
ATOM 552 C C . ASP A 1 70 ? -1.448 -7.936 -5.055 1.00 98.19 70 ASP A C 1
ATOM 554 O O . ASP A 1 70 ? -1.096 -6.844 -4.597 1.00 98.19 70 ASP A O 1
ATOM 558 N N . ASP A 1 71 ? -2.039 -8.034 -6.246 1.00 97.62 71 ASP A N 1
ATOM 559 C CA . ASP A 1 71 ? -2.333 -6.856 -7.057 1.00 97.62 71 ASP A CA 1
ATOM 560 C C . ASP A 1 71 ? -3.287 -5.906 -6.319 1.00 97.62 71 ASP A C 1
ATOM 562 O O . ASP A 1 71 ? -3.068 -4.700 -6.358 1.00 97.62 71 ASP A O 1
ATOM 566 N N . ASN A 1 72 ? -4.310 -6.442 -5.641 1.00 98.12 72 ASN A N 1
ATOM 567 C CA . ASN A 1 72 ? -5.354 -5.703 -4.920 1.00 98.12 72 ASN A CA 1
ATOM 568 C C . ASN A 1 72 ? -5.678 -6.421 -3.592 1.00 98.12 72 ASN A C 1
ATOM 570 O O . ASN A 1 72 ? -6.558 -7.284 -3.577 1.00 98.12 72 ASN A O 1
ATOM 574 N N . PRO A 1 73 ? -4.940 -6.151 -2.501 1.00 98.25 73 PRO A N 1
ATOM 575 C CA . PRO A 1 73 ? -5.127 -6.857 -1.242 1.00 98.25 73 PRO A CA 1
ATOM 576 C C . PRO A 1 73 ? -6.359 -6.374 -0.481 1.00 98.25 73 PRO A C 1
ATOM 578 O O . PRO A 1 73 ? -6.862 -5.264 -0.667 1.00 98.25 73 PRO A O 1
ATOM 581 N N . VAL A 1 74 ? -6.786 -7.214 0.450 1.00 98.00 74 VAL A N 1
ATOM 582 C CA . VAL A 1 74 ? -7.858 -6.940 1.400 1.00 98.00 74 VAL A CA 1
ATOM 583 C C . VAL A 1 74 ? -7.291 -7.076 2.813 1.00 98.00 74 VAL A C 1
ATOM 585 O O . VAL A 1 74 ? -6.484 -7.971 3.070 1.00 98.00 74 VAL A O 1
ATOM 588 N N . HIS A 1 75 ? -7.671 -6.180 3.725 1.00 97.81 75 HIS A N 1
ATOM 589 C CA . HIS A 1 75 ? -7.165 -6.174 5.098 1.00 97.81 75 HIS A CA 1
ATOM 590 C C . HIS A 1 75 ? -8.211 -5.691 6.101 1.00 97.81 75 HIS A C 1
ATOM 592 O O . HIS A 1 75 ? -9.008 -4.817 5.783 1.00 97.81 75 HIS A O 1
ATOM 598 N N . VAL A 1 76 ? -8.170 -6.222 7.323 1.00 97.62 76 VAL A N 1
ATOM 599 C CA . VAL A 1 76 ? -9.036 -5.805 8.433 1.00 97.62 76 VAL A CA 1
ATOM 600 C C . VAL A 1 76 ? -8.170 -5.164 9.511 1.00 97.62 76 VAL A C 1
ATOM 602 O O . VAL A 1 76 ? -7.215 -5.776 9.989 1.00 97.62 76 VAL A O 1
ATOM 605 N N . TYR A 1 77 ? -8.507 -3.934 9.897 1.00 96.81 77 TYR A N 1
ATOM 606 C CA . TYR A 1 77 ? -7.833 -3.217 10.979 1.00 96.81 77 TYR A CA 1
ATOM 607 C C . TYR A 1 77 ? -8.635 -3.363 12.271 1.00 96.81 77 TYR A C 1
ATOM 609 O O . TYR A 1 77 ? -9.709 -2.790 12.396 1.00 96.81 77 TYR A O 1
ATOM 617 N N . GLU A 1 78 ? -8.111 -4.097 13.252 1.00 95.75 78 GLU A N 1
ATOM 618 C CA . GLU A 1 78 ? -8.814 -4.363 14.524 1.00 95.75 78 GLU A CA 1
ATOM 619 C C . GLU A 1 78 ? -8.909 -3.141 15.453 1.00 95.75 78 GLU A C 1
ATOM 621 O O . GLU A 1 78 ? -9.749 -3.096 16.349 1.00 95.75 78 GLU A O 1
ATOM 626 N N . SER A 1 79 ? -8.052 -2.140 15.245 1.00 95.38 79 SER A N 1
ATOM 627 C CA . SER A 1 79 ? -7.973 -0.949 16.092 1.00 95.38 79 SER A CA 1
ATOM 628 C C . SER A 1 79 ? -8.102 0.323 15.265 1.00 95.38 79 SER A C 1
ATOM 630 O O . SER A 1 79 ? -7.441 0.477 14.230 1.00 95.38 79 SER A O 1
ATOM 632 N N . ALA A 1 80 ? -8.891 1.265 15.781 1.00 97.12 80 ALA A N 1
ATOM 633 C CA . ALA A 1 80 ? -8.942 2.630 15.281 1.00 97.12 80 ALA A CA 1
ATOM 634 C C . ALA A 1 80 ? -7.563 3.310 15.371 1.00 97.12 80 ALA A C 1
ATOM 636 O O . ALA A 1 80 ? -6.724 2.958 16.206 1.00 97.12 80 ALA A O 1
ATOM 637 N N . GLY A 1 81 ? -7.333 4.296 14.508 1.00 96.81 81 GLY A N 1
ATOM 638 C CA . GLY A 1 81 ? -6.087 5.055 14.452 1.00 96.81 81 GLY A CA 1
ATOM 639 C C . GLY A 1 81 ? -5.591 5.315 13.034 1.00 96.81 81 GLY A C 1
ATOM 640 O O . GLY A 1 81 ? -6.235 4.969 12.043 1.00 96.81 81 GLY A O 1
ATOM 641 N N . GLU A 1 82 ? -4.427 5.950 12.949 1.00 97.06 82 GLU A N 1
ATOM 642 C CA . GLU A 1 82 ? -3.741 6.211 11.685 1.00 97.06 82 GLU A CA 1
ATOM 643 C C . GLU A 1 82 ? -2.849 5.030 11.301 1.00 97.06 82 GLU A C 1
ATOM 645 O O . GLU A 1 82 ? -2.016 4.587 12.093 1.00 97.06 82 GLU A O 1
ATOM 650 N N . HIS A 1 83 ? -2.973 4.562 10.059 1.00 96.56 83 HIS A N 1
ATOM 651 C CA . HIS A 1 83 ? -2.111 3.522 9.500 1.00 96.56 83 HIS A CA 1
ATOM 652 C C . HIS A 1 83 ? -1.436 4.046 8.234 1.00 96.56 83 HIS A C 1
ATOM 654 O O . HIS A 1 83 ? -2.068 4.671 7.378 1.00 96.56 83 HIS A O 1
ATOM 660 N N . ILE A 1 84 ? -0.127 3.823 8.122 1.00 97.81 84 ILE A N 1
ATOM 661 C CA . ILE A 1 84 ? 0.673 4.258 6.973 1.00 97.81 84 ILE A CA 1
ATOM 662 C C . ILE A 1 84 ? 0.767 3.096 5.992 1.00 97.81 84 ILE A C 1
ATOM 664 O O . ILE A 1 84 ? 1.252 2.024 6.353 1.00 97.81 84 ILE A O 1
ATOM 668 N N . ILE A 1 85 ? 0.314 3.332 4.763 1.00 98.38 85 ILE A N 1
ATOM 669 C CA . ILE A 1 85 ? 0.265 2.334 3.700 1.00 98.38 85 ILE A CA 1
ATOM 670 C C . ILE A 1 85 ? 1.281 2.687 2.628 1.00 98.38 85 ILE A C 1
ATOM 672 O O . ILE A 1 85 ? 1.208 3.778 2.055 1.00 98.38 85 ILE A O 1
ATOM 676 N N . ASP A 1 86 ? 2.165 1.744 2.313 1.00 98.38 86 ASP A N 1
ATOM 677 C CA . ASP A 1 86 ? 3.104 1.853 1.202 1.00 98.38 86 ASP A CA 1
ATOM 678 C C . ASP A 1 86 ? 2.767 0.832 0.117 1.00 98.38 86 ASP A C 1
ATOM 680 O O . ASP A 1 86 ? 2.666 -0.361 0.387 1.00 98.38 86 ASP A O 1
ATOM 684 N N . LEU A 1 87 ? 2.663 1.292 -1.128 1.00 98.69 87 LEU A N 1
ATOM 685 C CA . LEU A 1 87 ? 2.645 0.445 -2.317 1.00 98.69 87 LEU A CA 1
ATOM 686 C C . LEU A 1 87 ? 3.935 0.661 -3.099 1.00 98.69 87 LEU A C 1
ATOM 688 O O . LEU A 1 87 ? 4.156 1.744 -3.644 1.00 98.69 87 LEU A O 1
ATOM 692 N N . THR A 1 88 ? 4.752 -0.380 -3.221 1.00 98.50 88 THR A N 1
ATOM 693 C CA . THR A 1 88 ? 5.883 -0.424 -4.148 1.00 98.50 88 THR A CA 1
ATOM 694 C C . THR A 1 88 ? 5.482 -1.148 -5.428 1.00 98.50 88 THR A C 1
ATOM 696 O O . THR A 1 88 ? 5.246 -2.353 -5.433 1.00 98.50 88 THR A O 1
ATOM 699 N N . ALA A 1 89 ? 5.465 -0.419 -6.544 1.00 98.44 89 ALA A N 1
ATOM 700 C CA . ALA A 1 89 ? 5.205 -0.959 -7.872 1.00 98.44 89 ALA A CA 1
ATOM 701 C C . ALA A 1 89 ? 6.525 -1.091 -8.646 1.00 98.44 89 ALA A C 1
ATOM 703 O O . ALA A 1 89 ? 7.303 -0.138 -8.727 1.00 98.44 89 ALA A O 1
ATOM 704 N N . SER A 1 90 ? 6.808 -2.263 -9.224 1.00 97.19 90 SER A N 1
ATOM 705 C CA . SER A 1 90 ? 8.090 -2.532 -9.890 1.00 97.19 90 SER A CA 1
ATOM 706 C C . SER A 1 90 ? 7.958 -3.190 -11.264 1.00 97.19 90 SER A C 1
ATOM 708 O O . SER A 1 90 ? 7.020 -3.937 -11.552 1.00 97.19 90 SER A O 1
ATOM 710 N N . LYS A 1 91 ? 8.923 -2.890 -12.141 1.00 94.81 91 LYS A N 1
ATOM 711 C CA . LYS A 1 91 ? 9.072 -3.458 -13.487 1.00 94.81 91 LYS A CA 1
ATOM 712 C C . LYS A 1 91 ? 10.559 -3.613 -13.811 1.00 94.81 91 LYS A C 1
ATOM 714 O O . LYS A 1 91 ? 11.268 -2.643 -14.087 1.00 94.81 91 LYS A O 1
ATOM 719 N N . GLY A 1 92 ? 11.039 -4.856 -13.788 1.00 90.81 92 GLY A N 1
ATOM 720 C CA . GLY A 1 92 ? 12.466 -5.157 -13.927 1.00 90.81 92 GLY A CA 1
ATOM 721 C C . GLY A 1 92 ? 13.262 -4.583 -12.753 1.00 90.81 92 GLY A C 1
ATOM 722 O O . GLY A 1 92 ? 12.924 -4.835 -11.605 1.00 90.81 92 GLY A O 1
ATOM 723 N N . LEU A 1 93 ? 14.299 -3.794 -13.046 1.00 90.00 93 LEU A N 1
ATOM 724 C CA . LEU A 1 93 ? 15.137 -3.129 -12.035 1.00 90.00 93 LEU A CA 1
ATOM 725 C C . LEU A 1 93 ? 14.601 -1.755 -11.595 1.00 90.00 93 LEU A C 1
ATOM 727 O O . LEU A 1 93 ? 15.271 -1.050 -10.847 1.00 90.00 93 LEU A O 1
ATOM 731 N N . ARG A 1 94 ? 13.438 -1.331 -12.105 1.00 92.69 94 ARG A N 1
ATOM 732 C CA . ARG A 1 94 ? 12.836 -0.033 -11.783 1.00 92.69 94 ARG A CA 1
ATOM 733 C C . ARG A 1 94 ? 11.671 -0.220 -10.823 1.00 92.69 94 ARG A C 1
ATOM 735 O O . ARG A 1 94 ? 10.882 -1.151 -10.989 1.00 92.69 94 ARG A O 1
ATOM 742 N N . SER A 1 95 ? 11.532 0.707 -9.888 1.00 96.38 95 SER A N 1
ATOM 743 C CA . SER A 1 95 ? 10.412 0.771 -8.956 1.00 96.38 95 SER A CA 1
ATOM 744 C C . SER A 1 95 ? 10.014 2.215 -8.667 1.00 96.38 95 SER A C 1
ATOM 746 O O . SER A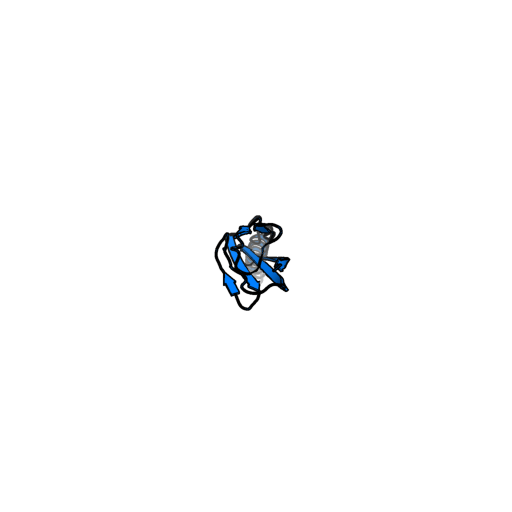 1 95 ? 10.764 3.156 -8.941 1.00 96.38 95 SER A O 1
ATOM 748 N N . ASP A 1 96 ? 8.809 2.365 -8.141 1.00 98.12 96 ASP A N 1
ATOM 749 C CA . ASP A 1 96 ? 8.263 3.598 -7.590 1.00 98.12 96 ASP A CA 1
ATOM 750 C C . ASP A 1 96 ? 7.411 3.216 -6.379 1.00 98.12 96 ASP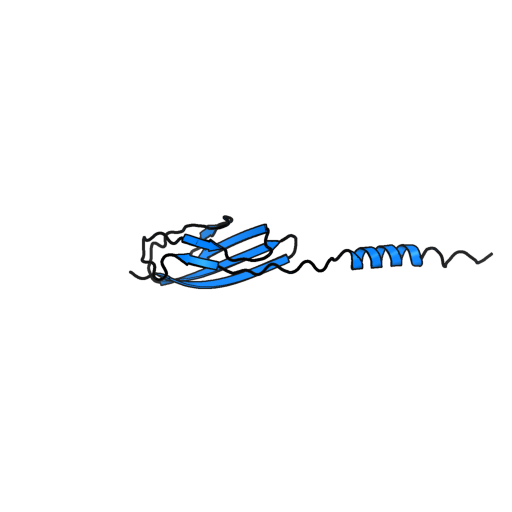 A C 1
ATOM 752 O O . ASP A 1 96 ? 6.808 2.138 -6.366 1.00 98.12 96 ASP A O 1
ATOM 756 N N . THR A 1 97 ? 7.389 4.072 -5.361 1.00 98.50 97 THR A N 1
ATOM 757 C CA . THR A 1 97 ? 6.639 3.821 -4.128 1.00 98.50 97 THR A CA 1
ATOM 758 C C . THR A 1 97 ? 5.673 4.962 -3.874 1.00 98.50 97 THR A C 1
ATOM 760 O O . THR A 1 97 ? 6.039 6.135 -3.983 1.00 98.50 97 THR A O 1
ATOM 763 N N . LYS A 1 98 ? 4.438 4.613 -3.516 1.00 98.69 98 LYS A N 1
ATOM 764 C CA . LYS A 1 98 ? 3.416 5.551 -3.068 1.00 98.69 98 LYS A CA 1
ATOM 765 C C . LYS A 1 98 ? 3.096 5.281 -1.608 1.00 98.69 98 LYS A C 1
ATOM 767 O O . LYS A 1 98 ? 2.809 4.142 -1.267 1.00 98.69 98 LYS A O 1
ATOM 772 N N . THR A 1 99 ? 3.064 6.340 -0.809 1.00 98.56 99 THR A N 1
ATOM 773 C CA . THR A 1 99 ? 2.646 6.297 0.595 1.00 98.56 99 THR A CA 1
ATOM 774 C C . THR A 1 99 ? 1.352 7.085 0.768 1.00 98.56 99 THR A C 1
ATOM 776 O O . THR A 1 99 ? 1.235 8.195 0.233 1.00 98.56 99 THR A O 1
ATOM 779 N N . LYS A 1 100 ? 0.376 6.528 1.491 1.00 98.31 100 LYS A N 1
ATOM 780 C CA . LYS A 1 100 ? -0.839 7.233 1.935 1.00 98.31 100 LYS A CA 1
ATOM 781 C C . LYS A 1 100 ? -1.168 6.834 3.371 1.00 98.31 100 LYS A C 1
ATOM 783 O O . LYS A 1 100 ? -0.954 5.689 3.753 1.00 98.31 100 LYS A O 1
ATOM 788 N N . THR A 1 101 ? -1.707 7.774 4.137 1.00 97.94 101 THR A N 1
ATOM 789 C CA . THR A 1 101 ? -2.234 7.505 5.478 1.00 97.94 101 THR A CA 1
ATOM 790 C C . THR A 1 101 ? -3.726 7.233 5.376 1.00 97.94 101 THR A C 1
ATOM 792 O O . THR A 1 101 ? -4.455 8.025 4.776 1.00 97.94 101 THR A O 1
ATOM 795 N N . ILE A 1 102 ? -4.165 6.124 5.959 1.00 96.75 102 ILE A N 1
ATOM 796 C CA . ILE A 1 102 ? -5.575 5.793 6.155 1.00 96.75 102 ILE A CA 1
ATOM 797 C C . ILE A 1 102 ? -5.931 6.020 7.626 1.00 96.75 102 ILE A C 1
ATOM 799 O O . ILE A 1 102 ? -5.133 5.719 8.514 1.00 96.75 102 ILE A O 1
ATOM 803 N N . ILE A 1 103 ? -7.111 6.583 7.882 1.00 97.81 103 ILE A N 1
ATOM 804 C CA . ILE A 1 103 ? -7.639 6.792 9.233 1.00 97.81 103 ILE A CA 1
ATOM 805 C C . ILE A 1 103 ? -8.758 5.777 9.435 1.00 97.81 103 ILE A C 1
ATOM 807 O O . ILE A 1 103 ? -9.738 5.796 8.692 1.00 97.81 103 ILE A O 1
ATOM 811 N N . ILE A 1 104 ? -8.596 4.904 10.424 1.00 97.88 104 ILE A N 1
ATOM 812 C CA . ILE A 1 104 ? -9.617 3.947 10.847 1.00 97.88 104 ILE A CA 1
ATOM 813 C C . ILE A 1 104 ? -10.354 4.558 12.035 1.00 97.88 104 ILE A C 1
ATOM 815 O O . ILE A 1 104 ? -9.718 4.939 13.023 1.00 97.88 104 ILE A O 1
ATOM 819 N N . THR A 1 105 ? -11.675 4.668 11.945 1.00 97.38 105 THR A N 1
ATOM 820 C CA . THR A 1 105 ? -12.507 5.157 13.053 1.00 97.38 105 THR A CA 1
ATOM 821 C C . THR A 1 105 ? -13.012 4.004 13.916 1.00 97.38 105 THR A C 1
ATOM 823 O O . THR A 1 105 ? -12.876 2.839 13.552 1.00 97.38 105 THR A O 1
ATOM 826 N N . GLU A 1 106 ? -13.594 4.323 15.070 1.00 93.19 106 GLU A N 1
ATOM 827 C CA . GLU A 1 106 ? -14.344 3.350 15.880 1.00 93.19 106 GLU A CA 1
ATOM 828 C C . GLU A 1 106 ? -15.669 2.926 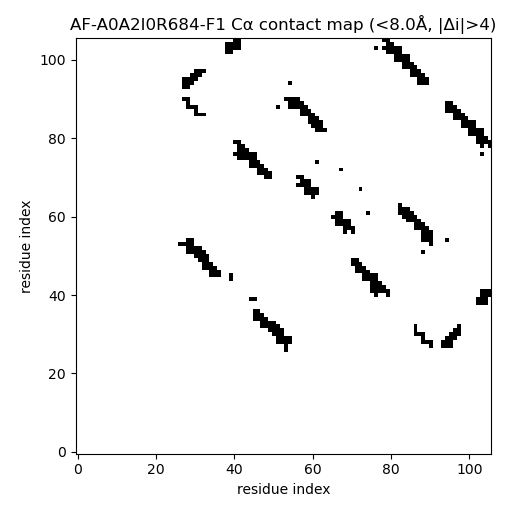15.217 1.00 93.19 106 GLU A C 1
ATOM 830 O O . GLU A 1 106 ? -16.226 3.700 14.393 1.00 93.19 106 GLU A O 1
#

pLDDT: mean 86.0, std 18.95, range [43.12, 98.75]

Secondary structure (DSSP, 8-state):
----SSSHHHHHHHHHHHHHHT---PPPPB--EEEESSSPBTTPEEEEEE--BS-SEEEEE-STT-EE-SSS-EEE-SS-EEEEEEEEEEETTEEEEEEEEEEEB-

Solvent-accessible surface area (backbone atoms only — not comparable to full-atom values): 6074 Å² total; per-residue (Å²): 143,88,88,83,76,78,70,71,62,53,57,54,48,51,51,50,50,53,58,63,60,64,62,64,89,70,76,65,20,44,38,40,68,52,62,37,58,90,77,36,33,40,67,37,72,36,41,37,44,65,61,51,43,72,51,79,46,43,40,35,37,68,28,95,93,39,69,44,64,53,77,58,49,72,49,66,43,80,60,54,46,81,37,57,30,36,40,37,22,25,42,91,97,36,60,26,72,29,77,51,78,47,63,30,38,117

InterPro domains:
  IPR000601 PKD domain [PF00801] (41-103)
  IPR000601 PKD domain [PS50093] (58-106)
  IPR013783 Immunoglobulin-like fold [G3DSA:2.60.40.10] (27-106)
  IPR022409 PKD/Chitinase domain [SM00089] (30-106)
  IPR035986 PKD domain superfamily [SSF49299] (28-105)

Mean predicted aligned error: 10.23 Å